Protein AF-A0A965HNH7-F1 (afdb_monomer_lite)

Foldseek 3Di:
DDPVVVVVVVVVLVVCLVVQLVVLVVCVVVDDPVDDSVVSSVVSSVVD

Sequence (48 aa):
MNPLSAAALEARVQEHAPLVKRIAYHFMTRLPASVQVDDLIQVGLIGL

Radius of gyration: 13.32 Å; chains: 1; bounding box: 26×15×37 Å

Structure (mmCIF, N/CA/C/O backbone):
data_AF-A0A965HNH7-F1
#
_entry.id   AF-A0A965HNH7-F1
#
loop_
_atom_site.group_PDB
_atom_site.id
_atom_site.type_symbol
_atom_site.label_atom_id
_atom_site.label_alt_id
_atom_site.label_comp_id
_atom_site.label_asym_id
_atom_site.label_entity_id
_atom_site.label_seq_id
_atom_site.pdbx_PDB_ins_code
_atom_site.Cartn_x
_atom_site.Cartn_y
_atom_site.Cartn_z
_atom_site.occupancy
_atom_site.B_iso_or_equiv
_atom_site.auth_seq_id
_atom_site.auth_comp_id
_atom_site.auth_asym_id
_atom_site.auth_atom_id
_atom_site.pdbx_PDB_model_num
ATOM 1 N N . MET A 1 1 ? 17.597 8.293 -21.721 1.00 55.03 1 MET A N 1
ATOM 2 C CA . MET A 1 1 ? 16.778 7.273 -21.028 1.00 55.03 1 MET A CA 1
ATOM 3 C C . MET A 1 1 ? 16.129 6.406 -22.090 1.00 55.03 1 MET A C 1
ATOM 5 O O . MET A 1 1 ? 15.584 6.965 -23.031 1.00 55.03 1 MET A O 1
ATOM 9 N N . ASN A 1 2 ? 16.264 5.081 -22.012 1.00 69.81 2 ASN A N 1
ATOM 10 C CA . ASN A 1 2 ? 15.678 4.170 -22.997 1.00 69.81 2 ASN A CA 1
ATOM 11 C C . ASN A 1 2 ? 14.175 3.999 -22.690 1.00 69.81 2 ASN A C 1
ATOM 13 O O . ASN A 1 2 ? 13.854 3.524 -21.604 1.00 69.81 2 ASN A O 1
ATOM 17 N N . PRO A 1 3 ? 13.242 4.360 -23.583 1.00 66.94 3 PRO A N 1
ATOM 18 C CA . PRO A 1 3 ? 11.804 4.268 -23.299 1.00 66.94 3 PRO A CA 1
ATOM 19 C C . PRO A 1 3 ? 11.334 2.829 -23.018 1.00 66.94 3 PRO A C 1
ATOM 21 O O . PRO A 1 3 ? 10.377 2.623 -22.277 1.00 66.94 3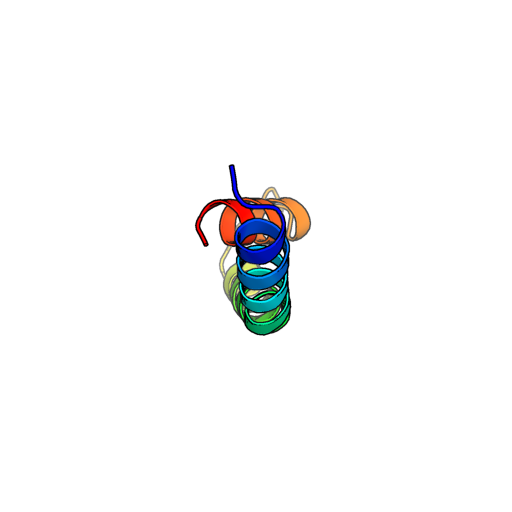 PRO A O 1
ATOM 24 N N . LEU A 1 4 ? 12.057 1.825 -23.526 1.00 70.31 4 LEU A N 1
ATOM 25 C CA . LEU A 1 4 ? 11.770 0.406 -23.289 1.00 70.31 4 LEU A CA 1
ATOM 26 C C . LEU A 1 4 ? 11.988 -0.020 -21.826 1.00 70.31 4 LEU A C 1
ATOM 28 O O . LEU A 1 4 ? 11.326 -0.943 -21.358 1.00 70.31 4 LEU A O 1
ATOM 32 N N . SER A 1 5 ? 12.886 0.642 -21.084 1.00 77.88 5 SER A N 1
ATOM 33 C CA . SER A 1 5 ? 13.117 0.306 -19.672 1.00 77.88 5 SER A CA 1
ATOM 34 C C . SER A 1 5 ? 12.046 0.878 -18.743 1.00 77.88 5 SER A C 1
ATOM 36 O O . SER A 1 5 ? 11.786 0.288 -17.700 1.00 77.88 5 SER A O 1
ATOM 38 N N . ALA A 1 6 ? 11.416 1.999 -19.114 1.00 80.44 6 ALA A N 1
ATOM 39 C CA . ALA A 1 6 ? 10.332 2.594 -18.330 1.00 80.44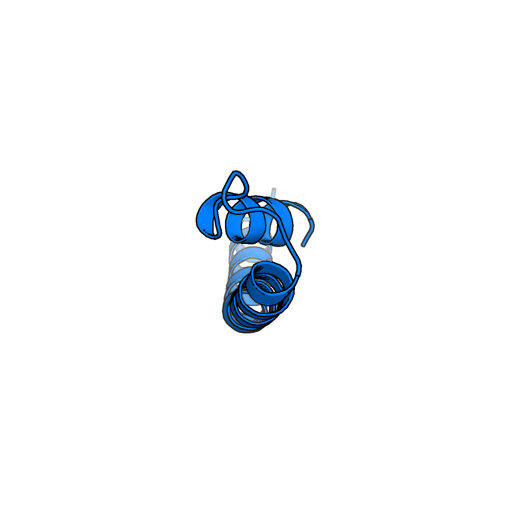 6 ALA A CA 1
ATOM 40 C C . ALA A 1 6 ? 9.080 1.704 -18.359 1.00 80.44 6 ALA A C 1
ATOM 42 O O . ALA A 1 6 ? 8.566 1.343 -17.306 1.00 80.44 6 ALA A O 1
ATOM 43 N N . ALA A 1 7 ? 8.674 1.241 -19.545 1.00 83.81 7 ALA A N 1
ATOM 44 C CA . ALA A 1 7 ? 7.529 0.339 -19.689 1.00 83.81 7 ALA A CA 1
ATOM 45 C C . ALA A 1 7 ? 7.729 -1.005 -18.958 1.00 83.81 7 ALA A C 1
ATOM 47 O O . ALA A 1 7 ? 6.793 -1.553 -18.383 1.00 83.81 7 ALA A O 1
ATOM 48 N N . ALA A 1 8 ? 8.958 -1.536 -18.942 1.00 86.62 8 ALA A N 1
ATOM 49 C CA . ALA A 1 8 ? 9.275 -2.764 -18.211 1.00 86.62 8 ALA A CA 1
ATOM 50 C C . ALA A 1 8 ? 9.190 -2.585 -16.684 1.00 86.62 8 ALA A C 1
ATOM 52 O O . ALA A 1 8 ? 8.744 -3.494 -15.981 1.00 86.62 8 ALA A O 1
ATOM 53 N N . LEU A 1 9 ? 9.596 -1.418 -16.170 1.00 86.81 9 LEU A N 1
ATOM 54 C CA . LEU A 1 9 ? 9.428 -1.070 -14.759 1.00 86.81 9 LEU A CA 1
ATOM 55 C C . LEU A 1 9 ? 7.943 -0.932 -14.407 1.00 86.81 9 LEU A C 1
ATOM 57 O O . LEU A 1 9 ? 7.495 -1.528 -13.433 1.00 86.81 9 LEU A O 1
ATOM 61 N N . GLU A 1 10 ? 7.170 -0.222 -15.227 1.00 88.19 10 GLU A N 1
ATOM 62 C CA . GLU A 1 10 ? 5.724 -0.071 -15.035 1.00 88.19 10 GLU A CA 1
ATOM 63 C C . GLU A 1 10 ? 5.002 -1.424 -15.032 1.00 88.19 10 GLU A C 1
ATOM 65 O O . GLU A 1 10 ? 4.164 -1.668 -14.165 1.00 88.19 10 GLU A O 1
ATOM 70 N N . ALA A 1 11 ? 5.370 -2.339 -15.934 1.00 89.25 11 ALA A N 1
ATOM 71 C CA . ALA A 1 11 ? 4.825 -3.695 -15.963 1.00 89.25 11 ALA A CA 1
ATOM 72 C C . ALA A 1 11 ? 5.114 -4.460 -14.661 1.00 89.25 11 ALA A C 1
ATOM 74 O O . ALA A 1 11 ? 4.229 -5.125 -14.121 1.00 89.25 11 ALA A O 1
ATOM 75 N N . ARG A 1 12 ? 6.327 -4.318 -14.109 1.00 89.12 12 ARG A N 1
ATOM 76 C CA 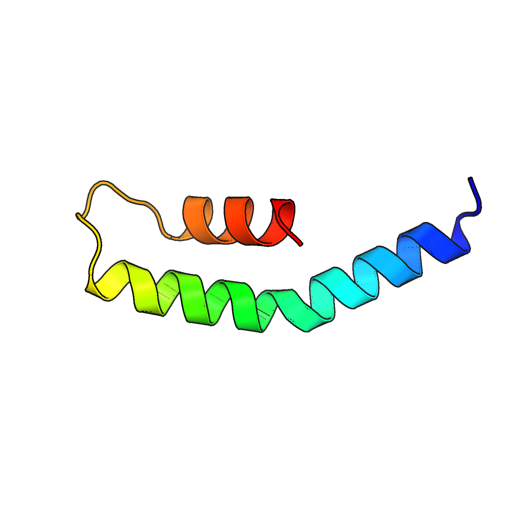. ARG A 1 12 ? 6.692 -4.921 -12.820 1.00 89.12 12 ARG A CA 1
ATOM 77 C C . ARG A 1 12 ? 5.915 -4.300 -11.660 1.00 89.12 12 ARG A C 1
ATOM 79 O O . ARG A 1 12 ? 5.455 -5.032 -10.787 1.00 89.12 12 ARG A O 1
ATOM 86 N N . VAL A 1 13 ? 5.719 -2.983 -11.657 1.00 91.12 13 VAL A N 1
ATOM 87 C CA . VAL A 1 13 ? 4.899 -2.305 -10.641 1.00 91.12 13 VAL A CA 1
ATOM 88 C C . VAL A 1 13 ? 3.448 -2.788 -10.705 1.00 91.12 13 VAL A C 1
ATOM 90 O O . VAL A 1 13 ? 2.860 -3.125 -9.678 1.00 91.12 13 VAL A O 1
ATOM 93 N N . GLN A 1 14 ? 2.880 -2.902 -11.907 1.00 91.81 14 GLN A N 1
ATOM 94 C CA . GLN A 1 14 ? 1.522 -3.411 -12.110 1.00 91.81 14 GLN A CA 1
ATOM 95 C C . GLN A 1 14 ? 1.363 -4.869 -11.663 1.00 91.81 14 GLN A C 1
ATOM 97 O O . GLN A 1 14 ? 0.343 -5.208 -11.064 1.00 91.81 14 GLN A O 1
ATOM 102 N N . GLU A 1 15 ? 2.369 -5.713 -11.895 1.00 94.56 15 GLU A N 1
ATOM 103 C CA . GLU A 1 15 ? 2.384 -7.110 -11.445 1.00 94.56 15 GLU A CA 1
ATOM 104 C C . GLU A 1 15 ? 2.298 -7.226 -9.913 1.00 94.56 15 GLU A C 1
ATOM 106 O O . GLU A 1 15 ? 1.595 -8.090 -9.386 1.00 94.56 15 GLU A O 1
ATOM 111 N N . HIS A 1 16 ? 2.958 -6.322 -9.184 1.00 94.25 16 HIS A N 1
ATOM 112 C CA . HIS A 1 16 ? 3.024 -6.356 -7.719 1.00 94.25 16 HIS A CA 1
ATOM 113 C C . HIS A 1 16 ? 1.926 -5.520 -7.039 1.00 94.25 16 HIS A C 1
ATOM 115 O O . HIS A 1 16 ? 1.647 -5.716 -5.852 1.00 94.25 16 HIS A O 1
ATOM 121 N N . ALA A 1 17 ? 1.239 -4.636 -7.769 1.00 94.06 17 ALA A N 1
ATOM 122 C CA . ALA A 1 17 ? 0.163 -3.796 -7.241 1.00 94.06 17 ALA A CA 1
ATOM 123 C C . ALA A 1 17 ? -0.957 -4.570 -6.502 1.00 94.06 17 ALA A C 1
ATOM 125 O O . ALA A 1 17 ? -1.399 -4.110 -5.443 1.00 94.06 17 ALA A O 1
ATOM 126 N N . PRO A 1 18 ? -1.420 -5.755 -6.960 1.00 95.56 18 PRO A N 1
ATOM 127 C CA . PRO A 1 18 ? -2.392 -6.555 -6.213 1.00 95.56 18 PRO A CA 1
ATOM 128 C C . PRO A 1 18 ? -1.871 -7.013 -4.847 1.00 95.56 18 PRO A C 1
ATOM 130 O O . PRO A 1 18 ? -2.641 -7.113 -3.890 1.00 95.56 18 PRO A O 1
ATOM 133 N N . LEU A 1 19 ? -0.568 -7.283 -4.734 1.00 96.19 19 LEU A N 1
ATOM 134 C CA . LEU A 1 19 ? 0.060 -7.710 -3.488 1.00 96.19 19 LEU A CA 1
ATOM 135 C C . LEU A 1 19 ? 0.129 -6.549 -2.487 1.00 96.19 19 LEU A C 1
ATOM 137 O O . LEU A 1 19 ? -0.257 -6.729 -1.332 1.00 96.19 19 LEU A O 1
ATOM 141 N N . VAL A 1 20 ? 0.490 -5.347 -2.952 1.00 96.00 20 VAL A N 1
ATOM 142 C CA . VAL A 1 20 ? 0.442 -4.109 -2.152 1.00 96.00 20 VAL A CA 1
ATOM 143 C C . VAL A 1 20 ? -0.963 -3.871 -1.596 1.00 96.00 20 VAL A C 1
ATOM 145 O O . VAL A 1 20 ? -1.125 -3.667 -0.394 1.00 96.00 20 VAL A O 1
ATOM 148 N N . LYS A 1 21 ? -2.002 -3.994 -2.436 1.00 95.06 21 LYS A N 1
ATOM 149 C CA . LYS A 1 21 ? -3.402 -3.855 -1.995 1.00 95.06 21 LYS A CA 1
ATOM 150 C C . LYS A 1 21 ? -3.769 -4.863 -0.908 1.00 95.06 21 LYS A C 1
ATOM 152 O O . LYS A 1 21 ? -4.366 -4.491 0.097 1.00 95.06 21 LYS A O 1
ATOM 157 N N . ARG A 1 22 ? -3.392 -6.136 -1.071 1.00 95.94 22 ARG A N 1
ATOM 158 C CA . ARG A 1 22 ? -3.666 -7.184 -0.071 1.00 95.94 22 ARG A CA 1
ATOM 159 C C . ARG A 1 22 ? -3.002 -6.883 1.273 1.00 95.94 22 ARG A C 1
ATOM 161 O O . ARG A 1 22 ? -3.641 -7.071 2.305 1.00 95.94 22 ARG A O 1
ATOM 168 N N . ILE A 1 23 ? -1.759 -6.401 1.265 1.00 95.06 23 ILE A N 1
ATOM 169 C CA . ILE A 1 23 ? -1.049 -5.997 2.485 1.00 95.06 23 ILE A CA 1
ATOM 170 C C . ILE A 1 23 ? -1.730 -4.784 3.129 1.00 95.06 23 ILE A C 1
ATOM 172 O O . ILE A 1 23 ? -1.980 -4.806 4.333 1.00 95.06 23 ILE A O 1
ATOM 176 N N . ALA A 1 24 ? -2.102 -3.771 2.340 1.00 95.25 24 ALA A N 1
ATOM 177 C CA . ALA A 1 24 ? -2.798 -2.584 2.837 1.00 95.25 24 ALA A CA 1
ATOM 178 C C . ALA A 1 24 ? -4.117 -2.951 3.541 1.00 95.25 24 ALA A C 1
ATOM 180 O O . ALA A 1 24 ? -4.330 -2.560 4.688 1.00 95.25 24 ALA A O 1
ATOM 181 N N . TYR A 1 25 ? -4.960 -3.783 2.919 1.00 95.12 25 TYR A N 1
ATOM 182 C CA . TYR A 1 25 ? -6.194 -4.271 3.551 1.00 95.12 25 TYR A CA 1
ATOM 183 C C . TYR A 1 25 ? -5.932 -5.145 4.782 1.00 95.12 25 TYR A C 1
ATOM 185 O O . TYR A 1 25 ? -6.697 -5.093 5.743 1.00 95.12 25 TYR A O 1
ATOM 193 N N . HIS A 1 26 ? -4.848 -5.925 4.799 1.00 95.00 26 HIS A N 1
ATOM 194 C CA . HIS A 1 26 ? -4.472 -6.680 5.991 1.00 95.00 26 HIS A CA 1
ATOM 195 C C . HIS A 1 26 ? -4.100 -5.747 7.152 1.00 95.00 26 HIS A C 1
ATOM 197 O O . HIS A 1 26 ? -4.549 -5.953 8.279 1.00 95.00 26 HIS A O 1
ATOM 203 N N . PHE A 1 27 ? -3.336 -4.687 6.889 1.00 93.44 27 PHE A N 1
ATOM 204 C CA . PHE A 1 27 ? -2.968 -3.702 7.903 1.00 93.44 27 PHE A CA 1
ATOM 205 C C . PHE A 1 27 ? -4.151 -2.880 8.403 1.00 93.44 27 PHE A C 1
ATOM 207 O O . PHE A 1 27 ? -4.194 -2.575 9.592 1.00 93.44 27 PHE A O 1
ATOM 214 N N . MET A 1 28 ? -5.155 -2.613 7.564 1.00 94.00 28 MET A N 1
ATOM 215 C CA . MET A 1 28 ? -6.394 -1.945 7.989 1.00 94.00 28 MET A CA 1
ATOM 216 C C . MET A 1 28 ? -7.098 -2.662 9.150 1.00 94.00 28 MET A C 1
ATOM 218 O O . MET A 1 28 ? -7.766 -2.018 9.947 1.00 94.00 28 MET A O 1
ATOM 222 N N . THR A 1 29 ? -6.901 -3.976 9.315 1.00 92.69 29 THR A N 1
ATOM 223 C CA . THR A 1 29 ? -7.457 -4.720 10.463 1.00 92.69 29 THR A CA 1
ATOM 224 C C . THR A 1 29 ? -6.777 -4.402 11.801 1.00 92.69 29 THR A C 1
ATOM 226 O O . THR A 1 29 ? -7.310 -4.742 12.854 1.00 92.69 29 THR A O 1
ATOM 229 N N . ARG A 1 30 ? -5.591 -3.778 11.774 1.00 94.25 30 ARG A N 1
ATOM 230 C CA . ARG A 1 30 ? -4.742 -3.505 12.947 1.00 94.25 30 ARG A CA 1
ATOM 231 C C . ARG A 1 30 ? -4.437 -2.022 13.153 1.00 94.25 30 ARG A C 1
ATOM 233 O O . ARG A 1 30 ? -3.813 -1.676 14.154 1.00 94.25 30 ARG A O 1
ATOM 240 N N . LEU A 1 31 ? -4.821 -1.164 12.213 1.00 93.38 31 LEU A N 1
ATOM 241 C CA . LEU A 1 31 ? -4.528 0.263 12.247 1.00 93.38 31 LEU A CA 1
ATOM 242 C C . LEU A 1 31 ? -5.730 1.073 12.758 1.00 93.38 31 LEU A C 1
ATOM 244 O O . LEU A 1 31 ? -6.873 0.640 12.612 1.00 93.38 31 LEU A O 1
ATOM 248 N N . PRO A 1 32 ? -5.494 2.252 13.364 1.00 93.06 32 PRO A N 1
ATOM 249 C CA . PRO A 1 32 ? -6.569 3.155 13.758 1.00 93.06 32 PRO A CA 1
ATOM 250 C C . PRO A 1 32 ? -7.394 3.621 12.553 1.00 93.06 32 PRO A C 1
ATOM 252 O O . PRO A 1 32 ? -6.865 3.767 11.453 1.00 93.06 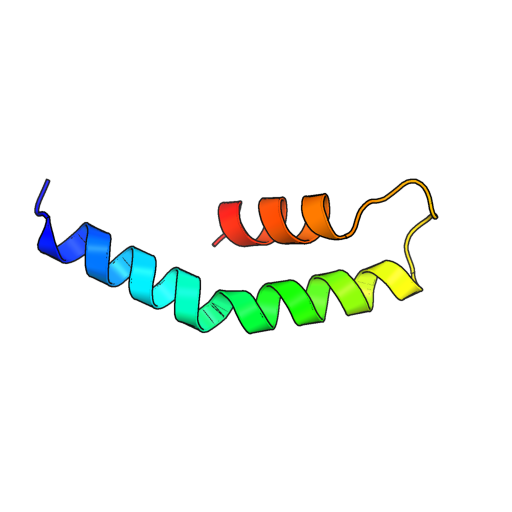32 PRO A O 1
ATOM 255 N N . ALA A 1 33 ? -8.661 3.977 12.787 1.00 89.62 33 ALA A N 1
ATOM 256 C CA . ALA A 1 33 ? -9.574 4.485 11.753 1.00 89.62 33 ALA A CA 1
ATOM 257 C C . ALA A 1 33 ? -9.115 5.800 11.084 1.00 89.62 33 ALA A C 1
ATOM 259 O O . ALA A 1 33 ? -9.681 6.207 10.075 1.00 89.62 33 ALA A O 1
ATOM 260 N N . SER A 1 34 ? -8.103 6.473 11.641 1.00 94.38 34 SER A N 1
ATOM 261 C CA . SER A 1 34 ? -7.474 7.649 11.035 1.00 94.38 34 SER A CA 1
ATOM 262 C C . SER A 1 34 ? -6.595 7.316 9.829 1.00 94.38 34 SER A C 1
ATOM 264 O O . SER A 1 34 ? -6.213 8.228 9.104 1.00 94.38 34 SER A O 1
ATOM 266 N N . VAL A 1 35 ? -6.214 6.049 9.636 1.00 94.31 35 VAL A N 1
ATOM 267 C CA . VAL A 1 35 ? -5.369 5.638 8.511 1.00 94.31 35 VAL A CA 1
ATOM 268 C C . VAL A 1 35 ? -6.248 5.273 7.322 1.00 94.31 35 VAL A C 1
ATOM 270 O O . VAL A 1 35 ? -7.141 4.436 7.443 1.00 94.31 35 VAL A O 1
ATOM 273 N N . GLN A 1 36 ? -5.975 5.872 6.163 1.00 95.06 36 GLN A N 1
ATOM 274 C CA . GLN A 1 36 ? -6.694 5.569 4.930 1.00 95.06 36 GLN A CA 1
ATOM 275 C C . GLN A 1 36 ? -5.995 4.450 4.156 1.00 95.06 36 GLN A C 1
ATOM 277 O O . GLN A 1 36 ? -4.767 4.377 4.078 1.00 95.06 36 GLN A O 1
ATOM 282 N N . VAL A 1 37 ? -6.788 3.549 3.576 1.00 93.81 37 VAL A N 1
ATOM 283 C CA . VAL A 1 37 ? -6.260 2.424 2.791 1.00 93.81 37 VAL A CA 1
ATOM 284 C C . VAL A 1 37 ? -5.575 2.886 1.510 1.00 93.81 37 VAL A C 1
ATOM 286 O O . VAL A 1 37 ? -4.552 2.316 1.134 1.00 93.81 37 VAL A O 1
ATOM 289 N N . ASP A 1 38 ? -6.092 3.939 0.885 1.00 94.56 38 ASP A N 1
ATOM 290 C CA . ASP A 1 38 ? -5.541 4.490 -0.351 1.00 94.56 38 ASP A CA 1
ATOM 291 C C . ASP A 1 38 ? -4.141 5.072 -0.127 1.00 94.56 38 ASP A C 1
ATOM 293 O O . ASP A 1 38 ? -3.244 4.818 -0.931 1.00 94.56 38 ASP A O 1
ATOM 297 N N . ASP A 1 39 ? -3.915 5.719 1.021 1.00 94.44 39 ASP A N 1
ATOM 298 C CA . ASP A 1 39 ? -2.592 6.201 1.422 1.00 94.44 39 ASP A CA 1
ATOM 299 C C . ASP A 1 39 ? -1.603 5.039 1.572 1.00 94.44 39 ASP A C 1
ATOM 301 O O . ASP A 1 39 ? -0.496 5.087 1.039 1.00 94.44 39 ASP A O 1
ATOM 305 N N . LEU A 1 40 ? -1.996 3.943 2.235 1.00 94.19 40 LEU A N 1
ATOM 306 C CA . LEU A 1 40 ? -1.127 2.766 2.371 1.00 94.19 40 LEU A CA 1
ATOM 307 C C . LEU A 1 40 ? -0.793 2.129 1.023 1.00 94.19 40 LEU A C 1
ATOM 309 O O . LEU A 1 40 ? 0.340 1.696 0.807 1.00 94.19 40 LEU A O 1
ATOM 313 N N . ILE A 1 41 ? -1.772 2.061 0.121 1.00 94.56 41 ILE A N 1
ATOM 314 C CA . ILE A 1 41 ? -1.562 1.541 -1.229 1.00 94.56 41 ILE A CA 1
ATOM 315 C C . ILE A 1 41 ? -0.582 2.441 -1.978 1.00 94.56 41 ILE A C 1
ATOM 317 O O . ILE A 1 41 ? 0.365 1.937 -2.577 1.00 94.56 41 ILE A O 1
ATOM 321 N N . GLN A 1 42 ? -0.772 3.758 -1.921 1.00 93.38 42 GLN A N 1
ATOM 322 C CA . GLN A 1 42 ? 0.088 4.710 -2.609 1.00 93.38 42 GLN A CA 1
ATOM 323 C C . GLN A 1 42 ? 1.525 4.652 -2.083 1.00 93.38 42 GLN A C 1
ATOM 325 O O . GLN A 1 42 ? 2.458 4.539 -2.874 1.00 93.38 42 GLN A O 1
ATOM 330 N N . VAL A 1 43 ? 1.716 4.653 -0.763 1.00 94.88 43 VAL A N 1
ATOM 331 C CA . VAL A 1 43 ? 3.047 4.551 -0.146 1.00 94.88 43 VAL A CA 1
ATOM 332 C C . VAL A 1 43 ? 3.707 3.212 -0.496 1.00 94.88 43 VAL A C 1
ATOM 334 O O . VAL A 1 43 ? 4.897 3.173 -0.802 1.00 94.88 43 VAL A O 1
ATOM 337 N N . GLY A 1 44 ? 2.939 2.119 -0.521 1.00 93.00 44 GLY A N 1
ATOM 338 C CA . GLY A 1 44 ? 3.440 0.802 -0.916 1.00 93.00 44 GLY A CA 1
ATOM 339 C C . GLY A 1 44 ? 3.831 0.702 -2.393 1.00 93.00 44 GLY A C 1
ATOM 340 O O . GLY A 1 44 ? 4.782 -0.002 -2.713 1.00 93.00 44 GLY A O 1
ATOM 341 N N . LEU A 1 45 ? 3.141 1.417 -3.286 1.00 93.62 45 LEU A N 1
ATOM 342 C CA . LEU A 1 45 ? 3.510 1.513 -4.703 1.00 93.62 45 LEU A CA 1
ATOM 343 C C . LEU A 1 45 ? 4.728 2.417 -4.929 1.00 93.62 45 LEU A C 1
ATOM 345 O O . LEU A 1 45 ? 5.512 2.140 -5.825 1.00 93.62 45 LEU A O 1
ATOM 349 N N . ILE A 1 46 ? 4.896 3.477 -4.128 1.00 92.44 46 ILE A N 1
ATOM 350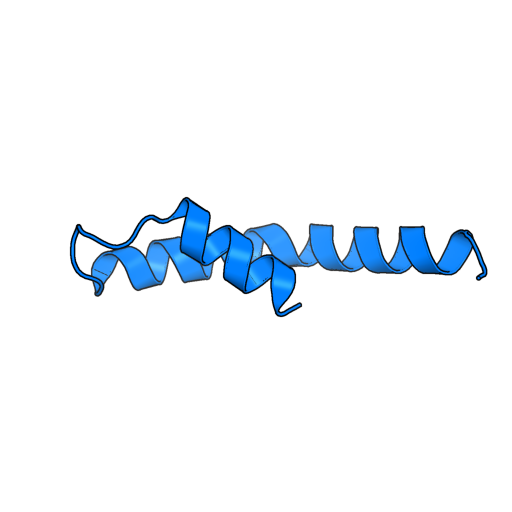 C CA . ILE A 1 46 ? 6.073 4.364 -4.174 1.00 92.44 46 ILE A CA 1
ATOM 351 C C . ILE A 1 46 ? 7.335 3.647 -3.671 1.00 92.44 46 ILE A C 1
ATOM 353 O O . ILE A 1 46 ? 8.433 3.939 -4.134 1.00 92.44 46 ILE A O 1
ATOM 357 N N . GLY A 1 47 ? 7.191 2.739 -2.702 1.00 89.50 47 GLY A N 1
ATOM 358 C CA . GLY A 1 47 ? 8.306 1.973 -2.139 1.00 89.50 47 GLY A CA 1
ATOM 359 C C . GLY A 1 47 ? 8.781 0.791 -2.991 1.00 89.50 47 GLY A C 1
ATOM 360 O O . GLY A 1 47 ? 9.752 0.141 -2.603 1.00 89.50 47 GLY A O 1
ATOM 361 N N . LEU A 1 48 ? 8.088 0.495 -4.092 1.00 85.69 48 LEU A N 1
ATOM 362 C CA . LEU 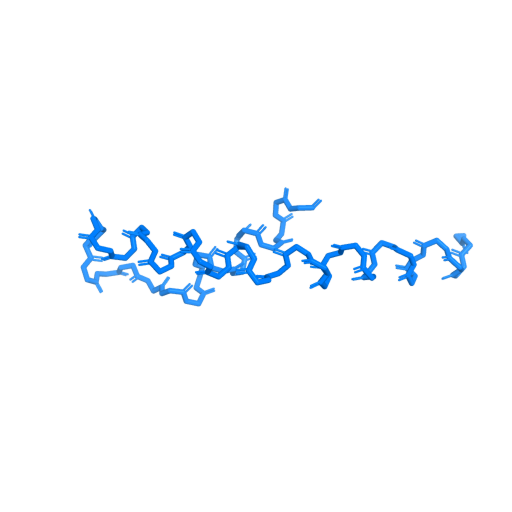A 1 48 ? 8.380 -0.599 -5.018 1.00 85.69 48 LEU A CA 1
ATOM 363 C C . LEU A 1 48 ? 9.274 -0.127 -6.175 1.00 85.69 48 LEU A C 1
ATOM 365 O O . LEU A 1 48 ? 10.205 -0.886 -6.528 1.00 85.69 48 LEU A O 1
#

pLDDT: mean 89.95, std 8.53, range [55.03, 96.19]

Secondary structure (DSSP, 8-state):
--HHHHHHHHHHHHHHHHHHHHHHHHHHTTS-TTS-HHHHHHHHHHT-